Protein AF-A0A428VUP4-F1 (afdb_monomer_lite)

Secondary structure (DSSP, 8-state):
----SPPPBP-SS--TTBHHHHHHHGGGT--TTEEEEEEETTEEEEEE-SSSSTT-EEEEETT-TT--TT--HHHHHHHTPEEEESSHHHHHHHHHS--HHHHHHHHHHHHTTS----PPP-

Radius of gyration: 18.03 Å; chains: 1; bounding box: 40×41×55 Å

Foldseek 3Di:
DAAPDDWADPDPDDDPRHQVNVVVVCVQQAPP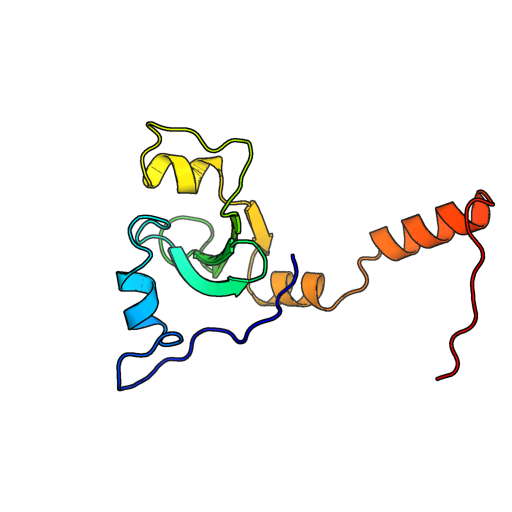QWGFTDDGVQFTKIAGCDDPLHQWIWTRGPPQVPDDPPDGNVNCCVPRIHTQASHPVRNVCVVPDPPVVVVVVVVCCCVVVVDHDDDDDD

Structure (mmCIF, N/CA/C/O backbone):
data_AF-A0A428VUP4-F1
#
_entry.id   AF-A0A428VUP4-F1
#
loop_
_atom_site.group_PDB
_atom_site.id
_atom_site.type_symbol
_atom_site.label_atom_id
_atom_site.label_alt_id
_atom_site.label_comp_id
_atom_site.label_asym_id
_atom_site.label_entity_id
_atom_site.label_seq_id
_atom_site.pdbx_PDB_ins_code
_atom_site.Cartn_x
_atom_site.Cartn_y
_atom_site.Cartn_z
_atom_site.occupancy
_atom_site.B_iso_or_equiv
_atom_site.auth_seq_id
_atom_site.auth_comp_id
_atom_site.auth_asym_id
_atom_site.auth_atom_id
_atom_site.pdbx_PDB_model_num
ATOM 1 N N . LEU A 1 1 ? 7.671 0.296 -8.339 1.00 79.75 1 LEU A N 1
ATOM 2 C CA . LEU A 1 1 ? 7.712 -0.014 -6.895 1.00 79.75 1 LEU A CA 1
ATOM 3 C C . LEU A 1 1 ? 8.846 -1.000 -6.665 1.00 79.75 1 LEU A C 1
ATOM 5 O O . LEU A 1 1 ? 8.881 -1.989 -7.385 1.00 79.75 1 LEU A O 1
ATOM 9 N N . LEU A 1 2 ? 9.757 -0.739 -5.725 1.00 85.38 2 LEU A N 1
ATOM 10 C CA . LEU A 1 2 ? 10.767 -1.714 -5.309 1.00 85.38 2 LEU A CA 1
ATOM 11 C C . LEU A 1 2 ? 10.450 -2.162 -3.881 1.00 85.38 2 LEU A C 1
ATOM 13 O O . LEU A 1 2 ? 10.423 -1.334 -2.975 1.00 85.38 2 LEU A O 1
ATOM 17 N N . VAL A 1 3 ? 10.185 -3.457 -3.700 1.00 88.31 3 VAL A N 1
ATOM 18 C CA . VAL A 1 3 ? 10.001 -4.066 -2.377 1.00 88.31 3 VAL A CA 1
ATOM 19 C C . VAL A 1 3 ? 11.343 -4.645 -1.949 1.00 88.31 3 VAL A C 1
ATOM 21 O O . VAL A 1 3 ? 11.709 -5.748 -2.343 1.00 88.31 3 VAL A O 1
ATOM 24 N N . ASP A 1 4 ? 12.102 -3.853 -1.202 1.00 87.19 4 ASP A N 1
ATOM 25 C CA . ASP A 1 4 ? 13.464 -4.157 -0.757 1.00 87.19 4 ASP A CA 1
ATOM 26 C C . ASP A 1 4 ? 13.533 -4.625 0.706 1.00 87.19 4 ASP A C 1
ATOM 28 O O . ASP A 1 4 ? 14.553 -5.159 1.138 1.00 87.19 4 ASP A O 1
ATOM 32 N N . GLN A 1 5 ? 12.442 -4.454 1.459 1.00 88.50 5 GLN A N 1
ATOM 33 C CA . GLN A 1 5 ? 12.323 -4.851 2.860 1.00 88.50 5 GLN A CA 1
ATOM 34 C C . GLN A 1 5 ? 11.253 -5.941 3.050 1.00 88.50 5 GLN A C 1
ATOM 36 O O . GLN A 1 5 ? 10.292 -6.012 2.278 1.00 88.50 5 GLN A O 1
ATOM 41 N N . PRO A 1 6 ? 11.368 -6.783 4.095 1.00 91.44 6 PRO A N 1
ATOM 42 C CA . PRO A 1 6 ? 10.315 -7.724 4.459 1.00 91.44 6 PRO A CA 1
ATOM 43 C C . PRO A 1 6 ? 9.010 -7.024 4.853 1.00 91.44 6 PRO A C 1
ATOM 45 O O . PRO A 1 6 ? 9.012 -5.922 5.407 1.00 91.44 6 PRO A O 1
ATOM 48 N N . PHE A 1 7 ? 7.893 -7.727 4.667 1.00 95.69 7 PHE A N 1
ATOM 49 C CA . PHE A 1 7 ? 6.615 -7.333 5.256 1.00 95.69 7 PHE A CA 1
ATOM 50 C C . PHE A 1 7 ? 6.682 -7.314 6.787 1.00 95.69 7 PHE A C 1
ATOM 52 O O . PHE A 1 7 ? 7.461 -8.042 7.413 1.00 95.69 7 PHE A O 1
ATOM 59 N N . PHE A 1 8 ? 5.828 -6.495 7.396 1.00 97.19 8 PHE A N 1
ATOM 60 C CA . PHE A 1 8 ? 5.670 -6.457 8.841 1.00 97.19 8 PHE A CA 1
ATOM 61 C C . PHE A 1 8 ? 5.186 -7.807 9.368 1.00 97.19 8 PHE A C 1
ATOM 63 O O . PHE A 1 8 ? 4.386 -8.510 8.752 1.00 97.19 8 PHE A O 1
ATOM 70 N N . THR A 1 9 ? 5.679 -8.154 10.547 1.00 96.06 9 THR A N 1
ATOM 71 C CA . THR A 1 9 ? 5.366 -9.404 11.239 1.00 96.06 9 THR A CA 1
ATOM 72 C C . THR A 1 9 ? 4.365 -9.147 12.354 1.00 96.06 9 THR A C 1
ATOM 74 O O . THR A 1 9 ? 4.340 -8.060 12.922 1.00 96.06 9 THR A O 1
ATOM 77 N N . VAL A 1 10 ? 3.548 -10.140 12.692 1.00 95.69 10 VAL A N 1
ATOM 78 C CA . VAL A 1 10 ? 2.766 -10.106 13.934 1.00 95.69 10 VAL A CA 1
ATOM 79 C C . VAL A 1 10 ? 3.671 -10.599 15.055 1.00 95.69 10 VAL A C 1
ATOM 81 O O . VAL A 1 10 ? 4.204 -11.707 14.960 1.00 95.69 10 VAL A O 1
ATOM 84 N N . ARG A 1 11 ? 3.884 -9.774 16.081 1.00 92.00 11 ARG A N 1
ATOM 85 C CA . ARG A 1 11 ? 4.783 -10.087 17.195 1.00 92.00 11 ARG A CA 1
ATOM 86 C C . ARG A 1 11 ? 4.074 -9.909 18.533 1.00 92.00 11 ARG A C 1
ATOM 88 O O . ARG A 1 11 ? 3.145 -9.116 18.655 1.00 92.00 11 ARG A O 1
ATOM 95 N N . ASP A 1 12 ? 4.569 -10.613 19.547 1.00 92.19 12 ASP A N 1
ATOM 96 C CA . ASP A 1 12 ? 4.111 -10.434 20.931 1.00 92.19 12 ASP A CA 1
ATOM 97 C C . ASP A 1 12 ? 4.685 -9.153 21.565 1.00 92.19 12 ASP A C 1
ATOM 99 O O . ASP A 1 12 ? 4.065 -8.543 22.437 1.00 92.19 12 ASP A O 1
ATOM 103 N N . GLU A 1 13 ? 5.861 -8.718 21.102 1.00 92.75 13 GLU A N 1
ATOM 104 C CA . GLU A 1 13 ? 6.561 -7.522 21.573 1.00 92.75 13 GLU A CA 1
ATOM 105 C C . GLU A 1 13 ? 6.652 -6.457 20.475 1.00 92.75 13 GLU A C 1
ATOM 107 O O . GLU A 1 13 ? 6.910 -6.759 19.306 1.00 92.75 13 GLU A O 1
ATOM 112 N N . ALA A 1 14 ? 6.491 -5.191 20.869 1.00 92.94 14 ALA A N 1
ATOM 113 C CA . ALA A 1 14 ? 6.588 -4.056 19.958 1.00 92.94 14 ALA A CA 1
ATOM 114 C C . ALA A 1 14 ? 7.998 -3.944 19.355 1.00 92.94 14 ALA A C 1
ATOM 116 O O . ALA A 1 14 ? 8.993 -3.857 20.074 1.00 92.94 14 ALA A O 1
ATOM 117 N N . ALA A 1 15 ? 8.067 -3.888 18.027 1.00 93.06 15 ALA A N 1
ATOM 118 C CA . ALA A 1 15 ? 9.302 -3.724 17.272 1.00 93.06 15 ALA A CA 1
ATOM 119 C C . ALA A 1 15 ? 9.063 -2.864 16.026 1.00 93.06 15 ALA A C 1
ATOM 121 O O . ALA A 1 15 ? 7.929 -2.667 15.593 1.00 93.06 15 ALA A O 1
ATOM 122 N N . VAL A 1 16 ? 10.146 -2.392 15.407 1.00 91.50 16 VAL A N 1
ATOM 123 C CA . VAL A 1 16 ? 10.103 -1.549 14.194 1.00 91.50 16 VAL A CA 1
ATOM 124 C C . VAL A 1 16 ? 9.470 -2.235 12.977 1.00 91.50 16 VAL A C 1
ATOM 126 O O . VAL A 1 16 ? 9.109 -1.567 12.016 1.00 91.50 16 VAL A O 1
ATOM 129 N N . ASN A 1 17 ? 9.320 -3.558 13.020 1.00 92.44 17 ASN A N 1
ATOM 130 C CA . ASN A 1 17 ? 8.653 -4.373 12.010 1.00 92.44 17 ASN A CA 1
ATOM 131 C C . ASN A 1 17 ? 7.440 -5.136 12.576 1.00 92.44 17 ASN A C 1
ATOM 133 O O . ASN A 1 17 ? 7.011 -6.121 11.972 1.00 92.44 17 ASN A O 1
ATOM 137 N N . ASP A 1 18 ? 6.919 -4.737 13.740 1.00 96.62 18 ASP A N 1
ATOM 138 C CA . ASP A 1 18 ? 5.666 -5.273 14.273 1.00 96.62 18 ASP A CA 1
ATOM 139 C C . ASP A 1 18 ? 4.466 -4.564 13.635 1.00 96.62 18 ASP A C 1
ATOM 141 O O . ASP A 1 18 ? 4.334 -3.340 13.705 1.00 96.62 18 ASP A O 1
ATOM 145 N N . LEU A 1 19 ? 3.564 -5.342 13.041 1.00 97.00 19 LEU A N 1
ATOM 146 C CA . LEU A 1 19 ? 2.410 -4.855 12.289 1.00 97.00 19 LEU A CA 1
ATOM 147 C C . LEU A 1 19 ? 1.514 -3.941 13.136 1.00 97.00 19 LEU A C 1
ATOM 149 O O . LEU A 1 19 ? 1.038 -2.911 12.653 1.00 97.00 19 LEU A O 1
ATOM 153 N N . VAL A 1 20 ? 1.287 -4.295 14.404 1.00 96.25 20 VAL A N 1
ATOM 154 C CA . VAL A 1 20 ? 0.392 -3.545 15.294 1.00 96.25 20 VAL A CA 1
ATOM 155 C C . VAL A 1 20 ? 1.050 -2.249 15.755 1.00 96.25 20 VAL A C 1
ATOM 157 O O . VAL A 1 20 ? 0.410 -1.194 15.747 1.00 96.25 20 VAL A O 1
ATOM 160 N N . TYR A 1 21 ? 2.314 -2.314 16.168 1.00 96.50 21 TYR A N 1
ATOM 161 C CA . TYR A 1 21 ? 3.083 -1.159 16.605 1.00 96.50 21 TYR A CA 1
ATOM 162 C C . TYR A 1 21 ? 3.256 -0.143 15.476 1.00 96.50 21 TYR A C 1
ATOM 164 O O . TYR A 1 21 ? 2.891 1.019 15.653 1.00 96.50 21 TYR A O 1
ATOM 172 N N . VAL A 1 22 ? 3.707 -0.581 14.299 1.00 96.81 22 VAL A N 1
ATOM 173 C CA . VAL A 1 22 ? 3.924 0.308 13.153 1.00 96.81 22 VAL A CA 1
ATOM 174 C C . VAL A 1 22 ? 2.629 1.022 12.762 1.00 96.81 22 VAL A C 1
ATOM 176 O O . VAL A 1 22 ? 2.621 2.241 12.625 1.00 96.81 22 VAL A O 1
ATOM 179 N N . ASN A 1 23 ? 1.488 0.328 12.699 1.00 97.50 23 ASN A N 1
ATOM 180 C CA . ASN A 1 23 ? 0.211 0.974 12.365 1.00 97.50 23 ASN A CA 1
ATOM 181 C C . ASN A 1 23 ? -0.303 1.957 13.437 1.00 97.50 23 ASN A C 1
ATOM 183 O O . ASN A 1 23 ? -1.161 2.792 13.148 1.00 97.50 23 ASN A O 1
ATOM 187 N N . LYS A 1 24 ? 0.213 1.924 14.675 1.00 95.38 24 LYS A N 1
ATOM 188 C CA . LYS A 1 24 ? -0.024 3.020 15.635 1.00 95.38 24 LYS A CA 1
ATOM 189 C C . 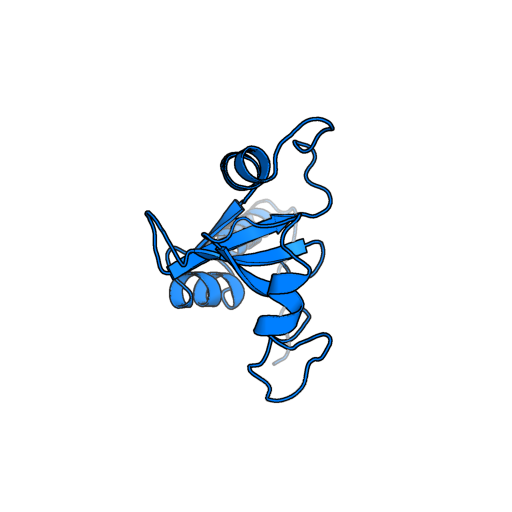LYS A 1 24 ? 0.764 4.272 15.258 1.00 95.38 24 LYS A C 1
ATOM 191 O O . LYS A 1 24 ? 0.243 5.367 15.455 1.00 95.38 24 LYS A O 1
ATOM 196 N N . CYS A 1 25 ? 1.971 4.100 14.726 1.00 95.06 25 CYS A N 1
ATOM 197 C CA . CYS A 1 25 ? 2.841 5.183 14.277 1.00 95.06 25 CYS A CA 1
ATOM 198 C C . CYS A 1 25 ? 2.392 5.787 12.940 1.00 95.06 25 CYS A C 1
ATOM 200 O O . CYS A 1 25 ? 2.608 6.967 12.737 1.00 95.06 25 CYS A O 1
ATOM 202 N N . LEU A 1 26 ? 1.718 5.024 12.073 1.00 95.81 26 LEU A N 1
ATOM 203 C CA . LEU A 1 26 ? 1.288 5.471 10.737 1.00 95.81 26 LEU A CA 1
ATOM 204 C C . LEU A 1 26 ? -0.030 6.269 10.698 1.00 95.81 26 LEU A C 1
ATOM 206 O O . LEU A 1 26 ? -0.602 6.457 9.627 1.00 95.81 26 LEU A O 1
ATOM 210 N N . ARG A 1 27 ? -0.570 6.721 11.836 1.00 93.12 27 ARG A N 1
ATOM 211 C CA . ARG A 1 27 ? -1.910 7.352 11.894 1.00 93.12 27 ARG A CA 1
ATOM 212 C C . ARG A 1 27 ? -2.004 8.730 11.235 1.00 93.12 27 ARG A C 1
ATOM 214 O O . ARG A 1 27 ? -3.104 9.215 10.993 1.00 93.12 27 ARG A O 1
ATOM 221 N N . ASP A 1 28 ? -0.868 9.358 10.998 1.00 91.94 28 ASP A N 1
ATOM 222 C CA . ASP A 1 28 ? -0.678 10.590 10.233 1.00 91.94 28 ASP A CA 1
ATOM 223 C C . ASP A 1 28 ? -0.483 10.331 8.725 1.00 91.94 28 ASP A C 1
ATOM 225 O O . ASP A 1 28 ? -0.628 11.243 7.912 1.00 91.94 28 ASP A O 1
ATOM 229 N N . HIS A 1 29 ? -0.218 9.082 8.336 1.00 94.19 29 HIS A N 1
ATOM 230 C CA . HIS A 1 29 ? -0.020 8.669 6.944 1.00 94.19 29 HIS A CA 1
ATOM 231 C C . HIS A 1 29 ? -1.242 7.950 6.366 1.00 94.19 29 HIS A C 1
ATOM 233 O O . HIS A 1 29 ? -1.574 8.131 5.198 1.00 94.19 29 HIS A O 1
ATOM 239 N N . LEU A 1 30 ? -1.919 7.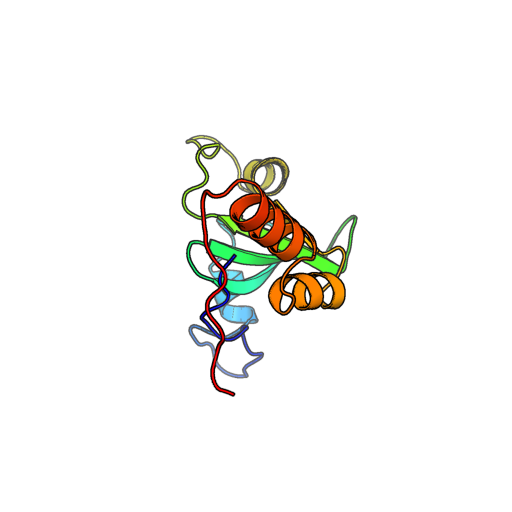137 7.177 1.00 96.94 30 LEU A N 1
ATOM 240 C CA . LEU A 1 30 ? -3.019 6.279 6.756 1.00 96.94 30 LEU A CA 1
ATOM 241 C C . LEU A 1 30 ? -4.220 6.435 7.689 1.00 96.94 30 LEU A C 1
ATOM 243 O O . LEU A 1 30 ? -4.096 6.519 8.914 1.00 96.94 30 LEU A O 1
ATOM 247 N N . THR A 1 31 ? -5.418 6.403 7.109 1.00 97.44 31 THR A N 1
ATOM 248 C CA . THR A 1 31 ? -6.651 6.248 7.883 1.00 97.44 31 THR A CA 1
ATOM 249 C C . THR A 1 31 ? -6.801 4.800 8.347 1.00 97.44 31 THR A C 1
ATOM 251 O O . THR A 1 31 ? -6.171 3.884 7.823 1.00 97.44 31 THR A O 1
ATOM 254 N N . LYS A 1 32 ? -7.706 4.557 9.304 1.00 96.31 32 LYS A N 1
ATOM 255 C CA . LYS A 1 32 ? -7.993 3.203 9.821 1.00 96.31 32 LYS A CA 1
ATOM 256 C C . LYS A 1 32 ? -8.604 2.251 8.789 1.00 96.31 32 LYS A C 1
ATOM 258 O O . LYS A 1 32 ? -8.806 1.080 9.098 1.00 96.31 32 LYS A O 1
ATOM 263 N N . ASP A 1 33 ? -8.937 2.754 7.605 1.00 97.62 33 ASP A N 1
ATOM 264 C CA . ASP A 1 33 ? -9.425 1.921 6.516 1.00 97.62 33 ASP A CA 1
ATOM 265 C C . ASP A 1 33 ? -8.292 1.181 5.803 1.00 97.62 33 ASP A C 1
ATOM 267 O O . ASP A 1 33 ? -8.567 0.271 5.021 1.00 97.62 33 ASP A O 1
ATOM 271 N N . TYR A 1 34 ? -7.041 1.553 6.082 1.00 98.06 34 TYR A N 1
ATOM 272 C CA . TYR A 1 34 ? -5.846 0.940 5.531 1.00 98.06 34 TYR A CA 1
ATOM 273 C C . TYR A 1 34 ? -4.985 0.344 6.641 1.00 98.06 34 TYR A C 1
ATOM 275 O O . TYR A 1 34 ? -4.863 0.893 7.736 1.00 98.06 34 TYR A O 1
ATOM 283 N N . LEU A 1 35 ? -4.368 -0.786 6.328 1.00 97.94 35 LEU A N 1
ATOM 284 C CA . LEU A 1 35 ? -3.361 -1.439 7.143 1.00 97.94 35 LEU A CA 1
ATOM 285 C C . LEU A 1 35 ? -2.032 -1.347 6.398 1.00 97.94 35 LEU A C 1
ATOM 287 O O . LEU A 1 35 ? -1.888 -1.958 5.342 1.00 97.94 35 LEU A O 1
ATOM 291 N N . GLY A 1 36 ? -1.068 -0.593 6.921 1.00 97.88 36 GLY A N 1
ATOM 292 C CA . GLY A 1 36 ? 0.301 -0.609 6.407 1.00 97.88 36 GLY A CA 1
ATOM 293 C C . GLY A 1 36 ? 0.919 -1.986 6.639 1.00 97.88 36 GLY A C 1
ATOM 294 O O . GLY A 1 36 ? 0.842 -2.503 7.753 1.00 97.88 36 GLY A O 1
ATOM 295 N N . VAL A 1 37 ? 1.506 -2.583 5.604 1.00 97.69 37 VAL A N 1
ATOM 296 C CA . VAL A 1 37 ? 2.038 -3.957 5.631 1.00 97.69 37 VAL A CA 1
ATOM 297 C C . VAL A 1 37 ? 3.529 -4.043 5.323 1.00 97.69 37 VAL A C 1
ATOM 299 O O . VAL A 1 37 ? 4.142 -5.049 5.664 1.00 97.69 37 VAL A O 1
ATOM 302 N N . ALA A 1 38 ? 4.129 -3.019 4.716 1.00 96.81 38 ALA A N 1
ATOM 303 C CA . ALA A 1 38 ? 5.573 -2.955 4.509 1.00 96.81 38 ALA A CA 1
ATOM 304 C C . ALA A 1 38 ? 6.050 -1.510 4.347 1.00 96.81 38 ALA A C 1
ATOM 306 O O . ALA A 1 38 ? 5.332 -0.667 3.802 1.00 96.81 38 ALA A O 1
ATOM 307 N N . PHE A 1 39 ? 7.294 -1.261 4.750 1.00 95.94 39 PHE A N 1
ATOM 308 C CA . PHE A 1 39 ? 8.071 -0.168 4.178 1.00 95.94 39 PHE A CA 1
ATOM 309 C C . PHE A 1 39 ? 8.675 -0.642 2.861 1.00 95.94 39 PHE A C 1
ATOM 311 O O . PHE A 1 39 ? 9.111 -1.784 2.743 1.00 95.94 39 PHE A O 1
ATOM 318 N N . VAL A 1 40 ? 8.674 0.238 1.874 1.00 94.50 40 VAL A N 1
ATOM 319 C CA . VAL A 1 40 ? 9.231 0.004 0.540 1.00 94.50 40 VAL A CA 1
ATOM 320 C C . VAL A 1 40 ? 10.027 1.238 0.146 1.00 94.50 40 VAL A C 1
ATOM 322 O O . VAL A 1 40 ? 9.847 2.310 0.738 1.00 94.50 40 VAL A O 1
ATOM 325 N N . GLN A 1 41 ? 10.892 1.129 -0.859 1.00 92.06 41 GLN A N 1
ATOM 326 C CA . GLN A 1 41 ? 11.642 2.292 -1.317 1.00 92.06 41 GLN A CA 1
ATOM 327 C C . GLN A 1 41 ? 10.690 3.445 -1.689 1.00 92.06 41 GLN A C 1
ATOM 329 O O . GLN A 1 41 ? 9.880 3.335 -2.611 1.00 92.06 41 GLN A O 1
ATOM 334 N N . GLY A 1 42 ? 10.815 4.561 -0.966 1.00 92.88 42 GLY A N 1
ATOM 335 C CA . GLY A 1 42 ? 10.044 5.783 -1.199 1.00 92.88 42 GLY A CA 1
ATOM 336 C C . GLY A 1 42 ? 8.637 5.810 -0.596 1.00 92.88 42 GLY A C 1
ATOM 337 O O . GLY A 1 42 ? 7.886 6.728 -0.922 1.00 92.88 42 GLY A O 1
ATOM 338 N N . GLY A 1 43 ? 8.249 4.854 0.259 1.00 95.56 43 GLY A N 1
ATOM 339 C CA . GLY A 1 43 ? 6.939 4.934 0.907 1.00 95.56 43 GLY A CA 1
ATOM 340 C C . GLY A 1 43 ? 6.481 3.712 1.699 1.00 95.56 43 GLY A C 1
ATOM 341 O O . GLY A 1 43 ? 7.274 2.930 2.227 1.00 95.56 43 GLY A O 1
ATOM 342 N N . ILE A 1 44 ? 5.158 3.564 1.781 1.00 96.81 44 ILE A N 1
ATOM 343 C CA . ILE A 1 44 ? 4.466 2.513 2.536 1.00 96.81 44 ILE A CA 1
ATOM 344 C C . ILE A 1 44 ? 3.563 1.726 1.592 1.00 96.81 44 ILE A C 1
ATOM 346 O O . ILE A 1 44 ? 2.792 2.306 0.827 1.00 96.81 44 ILE A O 1
ATOM 350 N N . LEU A 1 45 ? 3.608 0.402 1.692 1.00 97.62 45 LEU A N 1
ATOM 351 C CA . LEU A 1 45 ? 2.620 -0.477 1.077 1.00 97.62 45 LEU A CA 1
ATOM 352 C C . LEU A 1 45 ? 1.495 -0.749 2.080 1.00 97.62 45 LEU A C 1
ATOM 354 O O . LEU A 1 45 ? 1.765 -1.083 3.237 1.00 97.62 45 LEU A O 1
ATOM 358 N N . ALA A 1 46 ? 0.244 -0.622 1.650 1.00 98.00 46 ALA A N 1
ATOM 359 C CA . ALA A 1 46 ? -0.927 -0.765 2.504 1.00 98.00 46 ALA A CA 1
ATOM 360 C C . ALA A 1 46 ? -2.023 -1.622 1.859 1.00 98.00 46 ALA A C 1
ATOM 362 O O . ALA A 1 46 ? -2.160 -1.668 0.640 1.00 98.00 46 ALA A O 1
ATOM 363 N N . VAL A 1 47 ? -2.830 -2.274 2.694 1.00 98.12 47 VAL A N 1
ATOM 364 C CA . VAL A 1 47 ? -3.996 -3.070 2.290 1.00 98.12 47 VAL A CA 1
ATOM 365 C C . VAL A 1 47 ? -5.270 -2.392 2.776 1.00 98.12 47 VAL A C 1
ATOM 367 O O . VAL A 1 47 ? -5.346 -1.958 3.928 1.00 98.12 47 VAL A O 1
ATOM 370 N N . LYS A 1 48 ? -6.293 -2.318 1.924 1.00 98.19 48 LYS A N 1
ATOM 371 C CA . LYS A 1 48 ? -7.618 -1.819 2.307 1.00 98.19 48 LYS A CA 1
ATOM 372 C C . LYS A 1 48 ? -8.333 -2.844 3.196 1.00 98.19 48 LYS A C 1
ATOM 374 O O . LYS A 1 48 ? -8.614 -3.959 2.766 1.00 98.19 48 LYS A O 1
ATOM 379 N N . VAL A 1 49 ? -8.657 -2.467 4.432 1.00 97.81 49 VAL A N 1
ATOM 380 C CA . VAL A 1 49 ? -9.263 -3.353 5.451 1.00 97.81 49 VAL A CA 1
ATOM 381 C C . VAL A 1 49 ? -10.672 -2.937 5.876 1.00 97.81 49 VAL A C 1
ATOM 383 O O . VAL A 1 49 ? -11.349 -3.679 6.587 1.00 97.81 49 VAL A O 1
ATOM 386 N N . LYS A 1 50 ? -11.148 -1.771 5.431 1.00 97.56 50 LYS A N 1
ATOM 387 C CA . LYS A 1 50 ? -12.521 -1.304 5.660 1.00 97.56 50 LYS A CA 1
ATOM 388 C C . LYS A 1 50 ? -13.028 -0.500 4.465 1.00 97.56 50 LYS A C 1
ATOM 390 O O . LYS A 1 50 ? -12.255 0.204 3.828 1.00 97.56 50 LYS A O 1
ATOM 395 N N . GLY A 1 51 ? -14.332 -0.561 4.199 1.00 94.81 51 GLY A N 1
ATOM 396 C CA . GLY A 1 51 ? -14.972 0.163 3.097 1.00 94.81 51 GLY A CA 1
ATOM 397 C C . GLY A 1 51 ? -15.047 -0.668 1.815 1.00 94.81 51 GLY A C 1
ATOM 398 O O . GLY A 1 51 ? -15.182 -1.888 1.875 1.00 94.81 51 GLY A O 1
ATOM 399 N N . SER A 1 52 ? -15.005 -0.006 0.660 1.00 94.19 52 SER A N 1
ATOM 400 C CA . SER A 1 52 ? -14.986 -0.653 -0.657 1.00 94.19 52 SER A CA 1
ATOM 401 C C . SER A 1 52 ? -13.587 -1.150 -1.031 1.00 94.19 52 SER A C 1
ATOM 403 O O . SER A 1 52 ? -12.599 -0.626 -0.522 1.00 94.19 52 SER A O 1
ATOM 405 N N . ALA A 1 53 ? -13.511 -2.117 -1.953 1.00 95.38 53 ALA A N 1
ATOM 406 C CA . ALA A 1 53 ? -12.260 -2.717 -2.435 1.00 95.38 53 ALA A CA 1
ATOM 407 C C . ALA A 1 53 ? -11.411 -3.358 -1.318 1.00 95.38 53 ALA A C 1
ATOM 409 O O . ALA A 1 53 ? -10.195 -3.199 -1.278 1.00 95.38 53 ALA A O 1
ATOM 410 N N . LEU A 1 54 ? -12.051 -4.070 -0.383 1.00 97.75 54 LEU A N 1
ATOM 411 C CA . LEU A 1 54 ? -11.344 -4.815 0.665 1.00 97.75 54 LEU A CA 1
ATOM 412 C C . LEU A 1 54 ? -10.318 -5.778 0.061 1.00 97.75 54 LEU A C 1
ATOM 414 O O . LEU A 1 54 ? -10.619 -6.475 -0.901 1.00 97.75 54 LEU A O 1
ATOM 418 N N . 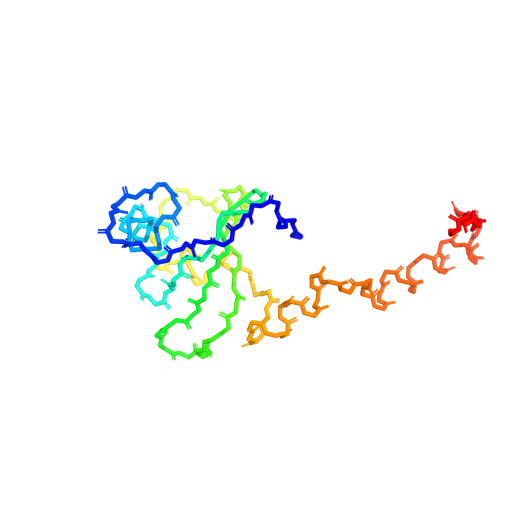GLY A 1 55 ? -9.129 -5.827 0.657 1.00 97.62 55 GLY A N 1
ATOM 419 C CA . GLY A 1 55 ? -8.022 -6.663 0.194 1.00 97.62 55 GLY A CA 1
ATOM 420 C C . GLY A 1 55 ? -7.146 -6.024 -0.883 1.00 97.62 55 GLY A C 1
ATOM 421 O O . GLY A 1 55 ? -6.027 -6.492 -1.074 1.00 97.62 55 GLY A O 1
ATOM 422 N N . SER A 1 56 ? -7.589 -4.932 -1.516 1.00 98.31 56 SER A N 1
ATOM 423 C CA . SER A 1 56 ? -6.777 -4.227 -2.515 1.00 98.31 56 SER A CA 1
ATOM 424 C C . SER A 1 56 ? -5.518 -3.610 -1.911 1.00 98.31 56 SER A C 1
ATOM 426 O O . SER A 1 56 ? -5.498 -3.182 -0.748 1.00 98.31 56 SER A O 1
ATOM 428 N N . VAL A 1 57 ? -4.463 -3.566 -2.721 1.00 98.31 57 VAL A N 1
ATOM 429 C CA . VAL A 1 57 ? -3.124 -3.117 -2.339 1.00 98.31 57 VAL A CA 1
ATOM 430 C C . VAL A 1 57 ? -2.863 -1.725 -2.896 1.00 98.31 57 VAL A C 1
ATOM 432 O O . VAL A 1 57 ? -3.105 -1.454 -4.072 1.00 98.31 57 VAL A O 1
ATOM 435 N N . TRP A 1 58 ? -2.325 -0.851 -2.052 1.00 98.06 58 TRP A N 1
ATOM 436 C CA . TRP A 1 58 ? -2.088 0.554 -2.352 1.00 98.06 58 TRP A CA 1
ATOM 437 C C . TRP A 1 58 ? -0.698 0.988 -1.906 1.00 98.06 58 TRP A C 1
ATOM 439 O O . TRP A 1 58 ? -0.171 0.502 -0.906 1.00 98.06 58 TRP A O 1
ATOM 449 N N . PHE A 1 59 ? -0.125 1.944 -2.625 1.00 97.25 59 PHE A N 1
ATOM 450 C CA . PHE A 1 59 ? 1.162 2.544 -2.316 1.00 97.25 59 PHE A CA 1
ATOM 451 C C . PHE A 1 59 ? 0.989 4.003 -1.896 1.00 97.25 59 PHE A C 1
ATOM 453 O O . PHE A 1 59 ? 0.399 4.806 -2.618 1.00 97.25 59 PHE A O 1
ATOM 460 N N . CYS A 1 60 ? 1.510 4.335 -0.717 1.00 97.06 60 CYS A N 1
ATOM 461 C CA . CYS A 1 60 ? 1.612 5.692 -0.197 1.00 97.06 60 CYS A CA 1
ATOM 462 C C . CYS A 1 60 ? 3.042 6.187 -0.417 1.00 97.06 60 CYS A C 1
ATOM 464 O O . CYS A 1 60 ? 3.940 5.791 0.327 1.00 97.06 60 CYS A O 1
ATOM 466 N N . ALA A 1 61 ? 3.253 7.035 -1.422 1.00 95.88 61 ALA A N 1
ATOM 467 C CA . ALA A 1 61 ? 4.544 7.675 -1.654 1.00 95.88 61 ALA A CA 1
ATOM 468 C C . ALA A 1 61 ? 4.821 8.739 -0.577 1.00 95.88 61 ALA A C 1
ATOM 470 O O . ALA A 1 61 ? 3.911 9.469 -0.187 1.00 95.88 61 ALA A O 1
ATOM 471 N N . TYR A 1 62 ? 6.063 8.829 -0.096 1.00 91.94 62 TYR A N 1
ATOM 472 C CA . TYR A 1 62 ? 6.469 9.893 0.831 1.00 91.94 62 TYR A CA 1
ATOM 473 C C . TYR A 1 62 ? 6.611 11.247 0.133 1.00 91.94 62 TYR A C 1
ATOM 475 O O . TYR A 1 62 ? 6.183 12.253 0.685 1.00 91.94 62 TYR A O 1
ATOM 483 N N . ASP A 1 63 ? 7.140 11.248 -1.091 1.00 90.25 63 ASP A N 1
ATOM 484 C CA . ASP A 1 63 ? 7.416 12.458 -1.870 1.00 90.25 63 ASP A CA 1
ATOM 485 C C . ASP A 1 63 ? 6.485 12.552 -3.092 1.00 90.25 63 ASP A C 1
ATOM 487 O O . ASP A 1 63 ? 6.930 12.683 -4.235 1.00 90.25 63 ASP A O 1
ATOM 491 N N . ASP A 1 64 ? 5.172 12.414 -2.879 1.00 93.75 64 ASP A N 1
ATOM 492 C CA . ASP A 1 64 ? 4.209 12.610 -3.965 1.00 93.75 64 ASP A CA 1
ATOM 493 C C . ASP A 1 64 ? 4.155 14.093 -4.356 1.00 93.75 64 ASP A C 1
ATOM 495 O O . ASP A 1 64 ? 3.845 14.950 -3.536 1.00 93.75 64 ASP A O 1
ATOM 499 N N . ALA A 1 65 ? 4.417 14.411 -5.626 1.00 94.00 65 ALA A N 1
ATOM 500 C CA . ALA A 1 65 ? 4.417 15.791 -6.119 1.00 94.00 65 ALA A CA 1
ATOM 501 C C . ALA A 1 65 ? 3.04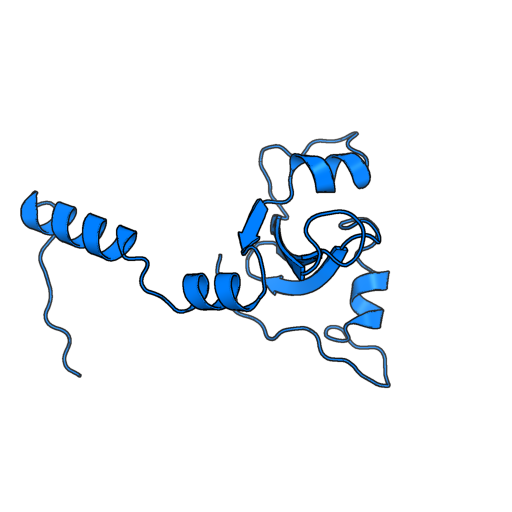6 16.488 -6.029 1.00 94.00 65 ALA A C 1
ATOM 503 O O . ALA A 1 65 ? 2.960 17.703 -6.209 1.00 94.00 65 ALA A O 1
ATOM 504 N N . ARG A 1 66 ? 1.971 15.723 -5.807 1.00 94.31 66 ARG A N 1
ATOM 505 C CA . ARG A 1 66 ? 0.617 16.238 -5.582 1.00 94.31 66 ARG A CA 1
ATOM 506 C C . ARG A 1 66 ? 0.358 16.562 -4.107 1.00 94.31 66 ARG A C 1
ATOM 508 O O . ARG A 1 66 ? -0.643 17.216 -3.829 1.00 94.31 66 ARG A O 1
ATOM 515 N N . ASP A 1 67 ? 1.206 16.096 -3.185 1.00 93.88 67 ASP A N 1
ATOM 516 C CA . ASP A 1 67 ? 1.079 16.399 -1.758 1.00 93.88 67 ASP A CA 1
ATOM 517 C C . ASP A 1 67 ? 1.413 17.873 -1.498 1.00 93.88 67 ASP A C 1
ATOM 519 O O . ASP A 1 67 ? 2.310 18.457 -2.114 1.00 93.88 67 ASP A O 1
ATOM 523 N N . HIS A 1 68 ? 0.662 18.490 -0.594 1.00 93.56 68 HIS A N 1
ATOM 524 C CA . HIS A 1 68 ? 0.843 19.882 -0.215 1.00 93.56 68 HIS A CA 1
ATOM 525 C C . HIS A 1 68 ? 0.274 20.144 1.179 1.00 93.56 68 HIS A C 1
ATOM 527 O O . HIS A 1 68 ? -0.627 19.451 1.660 1.00 93.56 68 HIS A O 1
ATOM 533 N N . ASP A 1 69 ? 0.762 21.208 1.814 1.00 92.00 69 ASP A N 1
ATOM 534 C CA . ASP A 1 69 ? 0.281 21.621 3.128 1.00 92.00 69 ASP A CA 1
ATOM 535 C C . ASP A 1 69 ? -1.239 21.851 3.130 1.00 92.00 69 ASP A C 1
ATOM 537 O O . ASP A 1 69 ? -1.831 22.341 2.163 1.00 92.00 69 ASP A O 1
ATOM 541 N N . GLY A 1 70 ? -1.872 21.514 4.254 1.00 92.06 70 GLY A N 1
ATOM 542 C CA . GLY A 1 70 ? -3.304 21.711 4.478 1.00 92.06 70 GLY A CA 1
ATOM 543 C C . GLY A 1 70 ? -4.191 20.517 4.126 1.00 92.06 70 GLY A C 1
ATOM 544 O O . GLY A 1 70 ? -5.356 20.531 4.520 1.00 92.06 70 GLY A O 1
ATOM 545 N N . LEU A 1 71 ? -3.665 19.475 3.471 1.00 93.62 71 LEU A N 1
ATOM 546 C CA . LEU A 1 71 ? -4.405 18.229 3.268 1.00 93.62 71 LEU A CA 1
ATOM 547 C C . LEU A 1 71 ? -4.599 17.477 4.589 1.00 93.62 71 LEU A C 1
ATOM 549 O O . LEU A 1 71 ? -3.657 17.222 5.344 1.00 93.62 71 LEU A O 1
ATOM 553 N N . THR A 1 72 ? -5.833 17.061 4.858 1.00 95.62 72 THR A N 1
ATOM 554 C CA . THR A 1 72 ? -6.126 16.113 5.934 1.00 95.62 72 THR A CA 1
ATOM 555 C C . THR A 1 72 ? -5.662 14.708 5.551 1.00 95.62 72 THR A C 1
ATOM 557 O O . THR A 1 72 ? -5.569 14.361 4.376 1.00 95.62 72 THR A O 1
ATOM 560 N N . VAL A 1 73 ? -5.441 13.835 6.541 1.00 94.88 73 VAL A N 1
ATOM 561 C CA . VAL A 1 73 ? -5.095 12.423 6.279 1.00 94.88 73 VAL A CA 1
ATOM 562 C C . VAL A 1 73 ? -6.152 11.740 5.404 1.00 94.88 73 VAL A C 1
ATOM 564 O O . VAL A 1 73 ? -5.800 10.929 4.555 1.00 94.88 73 VAL A O 1
ATOM 567 N N . GLN A 1 74 ? -7.434 12.089 5.573 1.00 95.62 74 GLN A N 1
ATOM 568 C CA . GLN A 1 74 ? -8.522 11.560 4.747 1.00 95.62 74 GLN A CA 1
ATOM 569 C C . GLN A 1 74 ? -8.350 11.957 3.275 1.00 95.62 74 GLN A C 1
ATOM 571 O O . GLN A 1 74 ? -8.398 11.098 2.401 1.00 95.62 74 GLN A O 1
ATOM 576 N N . GLU A 1 75 ? -8.089 13.234 3.002 1.00 96.19 75 GLU A N 1
ATOM 577 C CA . GLU A 1 75 ? -7.873 13.720 1.637 1.00 96.19 75 GLU A CA 1
ATOM 578 C C . GLU A 1 75 ? -6.606 13.117 1.023 1.00 96.19 75 GLU A C 1
ATOM 580 O O . GLU A 1 75 ? -6.629 12.703 -0.135 1.00 96.19 75 GLU A O 1
ATOM 585 N N . ARG A 1 76 ? -5.527 12.971 1.807 1.00 94.94 76 ARG A N 1
ATOM 586 C CA . ARG A 1 76 ? -4.290 12.314 1.351 1.00 94.94 76 ARG A CA 1
ATOM 587 C C . ARG A 1 76 ? -4.551 10.877 0.911 1.00 94.94 76 ARG A C 1
ATOM 589 O O . ARG A 1 76 ? -4.167 10.500 -0.192 1.00 94.94 76 ARG A O 1
ATOM 596 N N . VAL A 1 77 ? -5.244 10.072 1.721 1.00 95.50 77 VAL A N 1
ATOM 597 C CA . VAL A 1 77 ? -5.536 8.680 1.335 1.00 95.50 77 VAL A CA 1
ATOM 598 C C . VAL A 1 77 ? -6.523 8.575 0.166 1.00 95.50 77 VAL A C 1
ATOM 600 O O . VAL A 1 77 ? -6.497 7.587 -0.558 1.00 95.50 77 VAL A O 1
ATOM 603 N N . GLU A 1 78 ? -7.400 9.555 -0.040 1.00 94.44 78 GLU A N 1
ATOM 604 C CA . GLU A 1 78 ? -8.344 9.543 -1.164 1.00 94.44 78 GLU A CA 1
ATOM 605 C C . GLU A 1 78 ? -7.702 9.980 -2.483 1.00 94.44 78 GLU A C 1
ATOM 607 O O . GLU A 1 78 ? -8.061 9.463 -3.539 1.00 94.44 78 GLU A O 1
ATOM 612 N N . GLN A 1 79 ? -6.758 10.920 -2.435 1.00 95.25 79 GLN A N 1
ATOM 613 C CA . GLN A 1 79 ? -6.213 11.561 -3.633 1.00 95.25 79 GLN A CA 1
ATOM 614 C C . GLN A 1 79 ? -4.824 11.040 -4.020 1.00 95.25 79 GLN A C 1
ATOM 616 O O . GLN A 1 79 ? -4.471 11.043 -5.204 1.00 95.25 79 GLN A O 1
ATOM 621 N N . LEU A 1 80 ? -4.022 10.610 -3.041 1.00 96.19 80 LEU A N 1
ATOM 622 C CA . LEU A 1 80 ? -2.591 10.361 -3.236 1.00 96.19 80 LEU A CA 1
ATOM 623 C C . LEU A 1 80 ? -2.222 8.876 -3.265 1.00 96.19 80 LEU A C 1
ATOM 625 O O . LEU A 1 80 ? -1.274 8.519 -3.962 1.00 96.19 80 LEU A O 1
ATOM 629 N N . LEU A 1 81 ? -2.970 7.997 -2.585 1.00 96.56 81 LEU A N 1
ATOM 630 C CA . LEU A 1 81 ? -2.706 6.552 -2.624 1.00 96.56 81 LEU A CA 1
ATOM 631 C C . LEU A 1 81 ? -2.806 6.014 -4.060 1.00 96.56 81 LEU A C 1
ATOM 633 O O . LEU A 1 81 ? -3.798 6.220 -4.759 1.00 96.56 81 LEU A O 1
ATOM 637 N N . LEU A 1 82 ? -1.776 5.284 -4.484 1.00 96.31 82 LEU A N 1
ATOM 638 C CA . LEU A 1 82 ? -1.683 4.703 -5.821 1.00 96.31 82 LEU A CA 1
ATOM 639 C C . LEU A 1 82 ? -2.092 3.223 -5.788 1.00 96.31 82 LEU A C 1
ATOM 641 O O . LEU A 1 82 ? -1.501 2.457 -5.021 1.00 96.31 82 LEU A O 1
ATOM 645 N N . PRO A 1 83 ? -3.064 2.778 -6.604 1.00 95.94 83 PRO A N 1
ATOM 646 C CA . PRO A 1 83 ? -3.471 1.378 -6.634 1.00 95.94 83 PRO A CA 1
ATOM 647 C C . PRO A 1 83 ? -2.344 0.505 -7.200 1.00 95.94 83 PRO A C 1
ATOM 649 O O . PRO A 1 83 ? -1.718 0.844 -8.203 1.00 95.94 83 PRO A O 1
ATOM 652 N N . CYS A 1 84 ? -2.085 -0.626 -6.548 1.00 94.88 84 CYS A N 1
ATOM 653 C CA . CYS A 1 84 ? -1.002 -1.552 -6.891 1.00 94.88 84 CYS A CA 1
ATOM 654 C C . CYS A 1 84 ? -1.495 -2.967 -7.227 1.00 94.88 84 CYS A C 1
ATOM 656 O O . CYS A 1 84 ? -0.781 -3.708 -7.899 1.00 94.88 84 CYS A O 1
ATOM 658 N N . GLY A 1 85 ? -2.703 -3.329 -6.799 1.00 95.38 85 GLY A N 1
ATOM 659 C CA . GLY A 1 85 ? -3.358 -4.582 -7.161 1.00 95.38 85 GLY A CA 1
ATOM 660 C C . GLY A 1 85 ? -4.747 -4.681 -6.544 1.00 95.38 85 GLY A C 1
ATOM 661 O O . GLY A 1 85 ? -4.996 -4.106 -5.480 1.00 95.38 85 GLY A O 1
ATOM 662 N N . ASP A 1 86 ? -5.644 -5.407 -7.206 1.00 97.06 86 ASP A N 1
ATOM 663 C CA . ASP A 1 86 ? -7.011 -5.626 -6.704 1.00 97.06 86 ASP A CA 1
ATOM 664 C C . ASP A 1 86 ? -7.031 -6.531 -5.462 1.00 97.06 86 ASP A C 1
ATOM 666 O O . ASP A 1 86 ? -7.916 -6.422 -4.612 1.00 97.06 86 ASP A O 1
ATOM 670 N N . ASP A 1 87 ? -6.001 -7.365 -5.322 1.00 96.69 87 ASP A N 1
ATOM 671 C CA . ASP A 1 87 ? -5.672 -8.147 -4.141 1.00 96.69 87 ASP A CA 1
ATOM 672 C C . ASP A 1 87 ? -4.148 -8.368 -4.043 1.00 96.69 87 ASP A C 1
ATOM 674 O O . ASP A 1 87 ? -3.354 -7.838 -4.832 1.00 96.69 87 ASP A O 1
ATOM 678 N N . PHE A 1 88 ? -3.726 -9.132 -3.035 1.00 92.81 88 PHE A N 1
ATOM 679 C CA . PHE A 1 88 ? -2.313 -9.407 -2.793 1.00 92.81 88 PHE A CA 1
ATOM 680 C C . PHE A 1 88 ? -1.683 -10.311 -3.866 1.00 92.81 88 PHE A C 1
ATOM 682 O O . PHE A 1 88 ? -0.498 -10.160 -4.159 1.00 92.81 88 PHE A O 1
ATOM 689 N N . ASP A 1 89 ? -2.454 -11.205 -4.489 1.00 92.69 89 ASP A N 1
ATOM 690 C CA . ASP A 1 89 ? -1.956 -12.105 -5.533 1.00 92.69 89 ASP A CA 1
ATOM 691 C C . ASP A 1 89 ? -1.738 -11.353 -6.853 1.00 92.69 89 ASP A C 1
ATOM 693 O O . ASP A 1 89 ? -0.717 -11.547 -7.514 1.00 92.69 89 ASP A O 1
ATOM 697 N N . ASP A 1 90 ? -2.666 -10.470 -7.236 1.00 93.31 90 ASP A N 1
ATOM 698 C CA . ASP A 1 90 ? -2.511 -9.558 -8.374 1.00 93.31 90 ASP A CA 1
ATOM 699 C C . ASP A 1 90 ? -1.298 -8.643 -8.179 1.00 93.31 90 ASP A C 1
ATOM 701 O O . ASP A 1 90 ? -0.451 -8.531 -9.070 1.00 93.31 90 ASP A O 1
ATOM 705 N N . PHE A 1 91 ? -1.151 -8.072 -6.981 1.00 93.12 91 PHE A N 1
ATOM 706 C CA . PHE A 1 91 ? 0.024 -7.281 -6.629 1.00 93.12 91 PHE A CA 1
ATOM 707 C C . PHE A 1 91 ? 1.333 -8.075 -6.789 1.00 93.12 91 PHE A C 1
ATOM 709 O O . PHE A 1 91 ? 2.244 -7.631 -7.493 1.00 93.12 91 PHE A O 1
ATOM 716 N N . LEU A 1 92 ? 1.434 -9.261 -6.176 1.00 89.50 92 LEU A N 1
ATOM 717 C CA . LEU A 1 92 ? 2.642 -10.089 -6.242 1.00 89.50 92 LEU A CA 1
ATOM 718 C C . LEU A 1 92 ? 2.951 -10.550 -7.669 1.00 89.50 92 LEU A C 1
ATOM 720 O O . LEU A 1 92 ? 4.118 -10.581 -8.056 1.00 89.50 92 LEU A O 1
ATOM 724 N N . ARG A 1 93 ? 1.929 -10.861 -8.475 1.00 87.69 93 ARG A N 1
ATOM 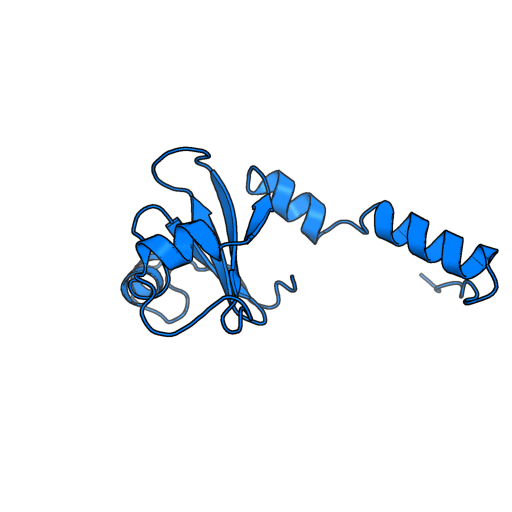725 C CA . ARG A 1 93 ? 2.102 -11.245 -9.883 1.00 87.69 93 ARG A CA 1
ATOM 726 C C . ARG A 1 93 ? 2.733 -10.120 -10.702 1.00 87.69 93 ARG A C 1
ATOM 728 O O . ARG A 1 93 ? 3.626 -10.388 -11.502 1.00 87.69 93 ARG A O 1
ATOM 735 N N . ARG A 1 94 ? 2.308 -8.872 -10.483 1.00 83.75 94 ARG A N 1
ATOM 736 C CA . ARG A 1 94 ? 2.890 -7.688 -11.141 1.00 83.75 94 ARG A CA 1
ATOM 737 C C . ARG A 1 94 ? 4.287 -7.357 -10.625 1.00 83.75 94 ARG A C 1
ATOM 739 O O . ARG A 1 94 ? 5.104 -6.854 -11.384 1.00 83.75 94 ARG A O 1
ATOM 746 N N . LEU A 1 95 ? 4.555 -7.633 -9.348 1.00 83.56 95 LEU A N 1
ATOM 747 C CA . LEU A 1 95 ? 5.861 -7.403 -8.734 1.00 83.56 95 LEU A CA 1
ATOM 748 C C . LEU A 1 95 ? 6.913 -8.421 -9.202 1.00 83.56 95 LEU A C 1
ATOM 750 O O . LEU A 1 95 ? 8.060 -8.054 -9.432 1.00 83.56 95 LEU A O 1
ATOM 754 N N . ALA A 1 96 ? 6.527 -9.694 -9.316 1.00 77.06 96 ALA A N 1
ATOM 755 C CA . ALA A 1 96 ? 7.415 -10.791 -9.697 1.00 77.06 96 ALA A CA 1
ATOM 756 C C . ALA A 1 96 ? 7.563 -10.960 -11.218 1.00 77.06 96 ALA A C 1
ATOM 758 O O . ALA A 1 96 ? 8.511 -11.595 -11.676 1.00 77.06 96 ALA A O 1
ATOM 759 N N . GLY A 1 97 ? 6.621 -10.439 -12.007 1.00 62.66 97 GLY A N 1
ATOM 760 C CA . GLY A 1 97 ? 6.647 -10.556 -13.459 1.00 62.66 97 GLY A CA 1
ATOM 761 C C . GLY A 1 97 ? 7.542 -9.508 -14.112 1.00 62.66 97 GLY A C 1
ATOM 762 O O . GLY A 1 97 ? 7.502 -8.340 -13.742 1.00 62.66 97 GLY A O 1
ATOM 763 N N . SER A 1 98 ? 8.281 -9.906 -15.152 1.00 59.66 98 SER A N 1
ATOM 764 C CA . SER A 1 98 ? 8.560 -9.010 -16.277 1.00 59.66 98 SER A CA 1
ATOM 765 C C . SER A 1 98 ? 7.201 -8.688 -16.901 1.00 59.66 98 SER A C 1
ATOM 767 O O . SER A 1 98 ? 6.625 -9.574 -17.533 1.00 59.66 98 SER A O 1
ATOM 769 N N . PRO A 1 99 ? 6.625 -7.494 -16.679 1.00 62.34 99 PRO A N 1
ATOM 770 C CA . PRO A 1 99 ? 5.347 -7.149 -17.280 1.00 62.34 99 PRO A CA 1
ATOM 771 C C . PRO A 1 99 ? 5.478 -7.350 -18.797 1.00 62.34 99 PRO A C 1
ATOM 773 O O . PRO A 1 99 ? 6.507 -6.941 -19.351 1.00 62.34 99 PRO A O 1
ATOM 776 N N . PRO A 1 100 ? 4.503 -7.971 -19.482 1.00 64.69 100 PRO A N 1
ATOM 777 C CA . PRO A 1 100 ? 4.545 -8.138 -20.937 1.00 64.69 100 PRO A CA 1
ATOM 778 C C . PRO A 1 100 ? 4.808 -6.816 -21.672 1.00 64.69 100 PRO A C 1
ATOM 780 O O . PRO A 1 100 ? 5.388 -6.783 -22.757 1.00 64.69 100 PRO A O 1
ATOM 783 N N . GLU A 1 101 ? 4.421 -5.700 -21.057 1.00 67.88 101 GLU A N 1
ATOM 784 C CA . GLU A 1 101 ? 4.690 -4.347 -21.518 1.00 67.88 101 GLU A CA 1
ATOM 785 C C . GLU A 1 101 ? 6.192 -4.023 -21.541 1.00 67.88 101 GLU A C 1
ATOM 787 O O . GLU A 1 101 ? 6.642 -3.375 -22.481 1.00 67.88 101 GLU A O 1
ATOM 792 N N . LEU A 1 102 ? 6.991 -4.490 -20.572 1.00 71.81 102 LEU A N 1
ATOM 793 C CA . LEU A 1 102 ? 8.451 -4.315 -20.590 1.00 71.81 102 LEU A CA 1
ATOM 794 C C . LEU A 1 102 ? 9.113 -5.164 -21.673 1.00 71.81 102 LEU A C 1
ATOM 796 O O . LEU A 1 102 ? 10.043 -4.685 -22.314 1.00 71.81 102 LEU A O 1
ATOM 800 N N . GLU A 1 103 ? 8.630 -6.385 -21.910 1.00 78.12 103 GLU A N 1
ATOM 801 C CA . GLU A 1 103 ? 9.107 -7.213 -23.025 1.00 78.12 103 GLU A CA 1
ATOM 802 C C . GLU A 1 103 ? 8.762 -6.559 -24.370 1.00 78.12 103 GLU A C 1
ATOM 804 O O . GLU A 1 103 ? 9.611 -6.440 -25.250 1.00 78.12 103 GLU A O 1
ATOM 809 N N . THR A 1 104 ? 7.544 -6.030 -24.498 1.00 81.62 104 THR A N 1
ATOM 810 C CA . THR A 1 104 ? 7.104 -5.285 -25.685 1.00 81.62 104 THR A CA 1
ATOM 811 C C . THR A 1 104 ? 7.961 -4.039 -25.913 1.00 81.62 104 THR A C 1
ATOM 813 O O . THR A 1 104 ? 8.420 -3.806 -27.028 1.00 81.62 104 THR A O 1
ATOM 816 N N . VAL A 1 105 ? 8.219 -3.244 -24.869 1.00 83.69 105 VAL A N 1
ATOM 817 C CA . VAL A 1 105 ? 9.082 -2.055 -24.957 1.00 83.69 105 VAL A CA 1
ATOM 818 C C . VAL A 1 105 ? 10.519 -2.446 -25.294 1.00 83.69 105 VAL A C 1
ATOM 820 O O . VAL A 1 105 ? 11.121 -1.813 -26.157 1.00 83.69 105 VAL A O 1
ATOM 823 N N . ALA A 1 106 ? 11.065 -3.491 -24.670 1.00 83.62 106 ALA A N 1
ATOM 824 C CA . ALA A 1 106 ? 12.406 -3.981 -24.970 1.00 83.62 106 ALA A CA 1
ATOM 825 C C . ALA A 1 106 ? 12.527 -4.416 -26.439 1.00 83.62 106 ALA A C 1
ATOM 827 O O . ALA A 1 106 ? 13.462 -3.995 -27.120 1.00 83.62 106 ALA A O 1
ATOM 828 N N . ASN A 1 107 ? 11.547 -5.165 -26.953 1.00 86.75 107 ASN A N 1
ATOM 829 C CA . ASN A 1 107 ? 11.498 -5.576 -28.356 1.00 86.75 107 ASN A CA 1
ATOM 830 C C . ASN A 1 107 ? 11.390 -4.367 -29.294 1.00 86.75 107 ASN A C 1
ATOM 832 O O . ASN A 1 107 ? 12.163 -4.270 -30.238 1.00 86.75 107 ASN A O 1
ATOM 836 N N . LEU A 1 108 ? 10.535 -3.383 -28.991 1.00 91.00 108 LEU A N 1
ATOM 837 C CA . LEU A 1 108 ? 10.437 -2.146 -29.779 1.00 91.00 108 LEU A CA 1
ATOM 838 C C . LEU A 1 108 ? 11.744 -1.341 -29.794 1.00 91.00 108 LEU A C 1
ATOM 840 O O . LEU A 1 108 ? 12.089 -0.748 -30.816 1.00 91.00 108 LEU A O 1
ATOM 844 N N . MET A 1 109 ? 12.481 -1.304 -28.681 1.00 92.81 109 MET A N 1
ATOM 845 C CA . MET A 1 109 ? 13.789 -0.644 -28.624 1.00 92.81 109 MET A CA 1
ATOM 846 C C . MET A 1 109 ? 14.834 -1.370 -29.482 1.00 92.81 109 MET A C 1
ATOM 848 O O . MET A 1 109 ? 15.662 -0.705 -30.105 1.00 92.81 109 MET A O 1
ATOM 852 N N . VAL A 1 110 ? 14.787 -2.706 -29.550 1.00 92.62 110 VAL A N 1
ATOM 853 C CA . VAL A 1 110 ? 15.668 -3.514 -30.410 1.00 92.62 110 VAL A CA 1
ATOM 854 C C . VAL A 1 110 ? 15.281 -3.380 -31.884 1.00 92.62 110 VAL A C 1
ATOM 856 O O . VAL A 1 110 ? 16.131 -3.043 -32.707 1.00 92.62 110 VAL A O 1
ATOM 859 N N . ASP A 1 111 ? 14.003 -3.556 -32.216 1.00 93.56 111 ASP A N 1
ATOM 860 C CA . ASP A 1 111 ? 13.478 -3.449 -33.583 1.00 93.56 111 ASP A CA 1
ATOM 861 C C . ASP A 1 111 ? 13.670 -2.039 -34.160 1.00 93.56 111 ASP A C 1
ATOM 863 O O . ASP A 1 111 ? 13.954 -1.870 -35.346 1.00 93.56 111 ASP A O 1
ATOM 867 N N . GLY A 1 112 ? 13.558 -1.013 -33.313 1.00 93.25 112 GLY A N 1
ATOM 868 C CA . GLY A 1 112 ? 13.824 0.380 -33.670 1.00 93.25 112 GLY A CA 1
ATOM 869 C C . GLY A 1 112 ? 15.311 0.732 -33.793 1.00 93.25 112 GLY A C 1
ATOM 870 O O . GLY A 1 112 ? 15.630 1.855 -34.180 1.00 93.25 112 GLY A O 1
ATOM 871 N N . GLY A 1 113 ? 16.224 -0.188 -33.462 1.00 90.94 113 GLY A N 1
ATOM 872 C CA . GLY A 1 113 ? 17.672 0.031 -33.515 1.00 90.94 113 GLY A CA 1
ATOM 873 C C . GLY A 1 113 ? 18.225 0.937 -32.408 1.00 90.94 113 GLY A C 1
ATOM 874 O O . GLY A 1 113 ? 19.357 1.407 -32.513 1.00 90.94 113 GLY A O 1
ATOM 875 N N . PHE A 1 114 ? 17.448 1.195 -31.353 1.00 90.69 114 PHE A N 1
ATOM 876 C CA . PHE A 1 114 ? 17.866 1.995 -30.196 1.00 90.69 114 PHE A CA 1
ATOM 877 C C . PHE A 1 114 ? 18.624 1.166 -29.148 1.00 90.69 114 PHE A C 1
ATOM 879 O O . PHE A 1 114 ? 19.365 1.723 -28.339 1.00 90.69 114 PHE A O 1
ATOM 886 N N . ALA A 1 115 ? 18.452 -0.156 -29.167 1.00 90.56 115 ALA A N 1
ATOM 887 C CA . ALA A 1 115 ? 19.146 -1.118 -28.320 1.00 90.56 115 ALA A CA 1
ATOM 888 C C . ALA A 1 115 ? 19.502 -2.384 -29.118 1.00 90.56 115 ALA A C 1
ATOM 890 O O . ALA A 1 115 ? 19.031 -2.583 -30.235 1.00 90.56 115 ALA A O 1
ATOM 891 N N . TYR A 1 116 ? 20.324 -3.261 -28.542 1.00 87.06 116 TYR A N 1
ATOM 892 C CA . TYR A 1 116 ? 20.594 -4.591 -29.087 1.00 87.06 116 TYR A CA 1
ATOM 893 C C . TYR A 1 116 ? 20.476 -5.640 -27.982 1.00 87.06 116 TYR A C 1
ATOM 895 O O . TYR A 1 116 ? 20.840 -5.389 -26.832 1.00 87.06 116 TYR A O 1
ATOM 903 N N . ALA A 1 117 ? 19.952 -6.814 -28.329 1.00 88.19 117 ALA A N 1
ATOM 904 C CA . ALA A 1 117 ? 19.826 -7.918 -27.389 1.00 88.19 117 ALA A CA 1
ATOM 905 C C . ALA A 1 117 ? 21.211 -8.489 -27.049 1.00 88.19 117 ALA A C 1
ATOM 907 O O . ALA A 1 117 ? 22.009 -8.780 -27.943 1.00 88.19 117 ALA A O 1
ATOM 908 N N . VAL A 1 118 ? 21.484 -8.669 -25.756 1.00 86.50 118 VAL A N 1
ATOM 909 C CA . VAL A 1 118 ? 22.694 -9.338 -25.267 1.00 86.50 118 VAL A CA 1
ATOM 910 C C . VAL A 1 118 ? 22.289 -10.711 -24.733 1.00 86.50 118 VAL A C 1
ATOM 912 O O . VAL A 1 118 ? 21.421 -10.771 -23.861 1.00 86.50 118 VAL A O 1
ATOM 915 N N . PRO A 1 119 ? 22.871 -11.813 -25.234 1.00 81.25 119 PRO A N 1
ATOM 916 C CA . PRO A 1 119 ? 22.609 -13.132 -24.678 1.00 81.25 119 PRO A CA 1
ATOM 917 C C . PRO A 1 119 ? 23.125 -13.193 -23.236 1.00 81.25 119 PRO A C 1
ATOM 919 O O . PRO A 1 119 ? 24.267 -12.827 -22.962 1.00 81.25 119 PRO A O 1
ATOM 922 N N . VAL A 1 120 ? 22.279 -13.651 -22.317 1.00 79.25 120 VAL A N 1
ATOM 923 C CA . VAL A 1 120 ? 22.673 -13.944 -20.936 1.00 79.25 120 VAL A CA 1
ATOM 924 C C . VAL A 1 120 ? 23.112 -15.404 -20.842 1.00 79.25 120 VAL A C 1
ATOM 926 O O . VAL A 1 120 ? 22.386 -16.296 -21.280 1.00 79.25 120 VAL A O 1
ATOM 929 N N . GLU A 1 121 ? 24.308 -15.652 -20.304 1.00 59.78 121 GLU A N 1
ATOM 930 C CA . GLU A 1 121 ? 24.712 -17.002 -19.894 1.00 59.78 121 GLU A CA 1
ATOM 931 C C . GLU A 1 121 ? 23.921 -17.378 -18.634 1.00 59.78 121 GLU A C 1
ATOM 933 O O . GLU A 1 121 ? 23.881 -16.605 -17.674 1.00 59.78 121 GLU A O 1
ATOM 938 N N . GLY A 1 122 ? 23.234 -18.522 -18.688 1.00 49.09 122 GLY A N 1
ATOM 939 C CA . GLY A 1 122 ? 22.443 -19.079 -17.586 1.00 49.09 122 GLY A CA 1
ATOM 940 C C . GLY A 1 122 ? 23.248 -20.011 -16.697 1.00 49.09 122 GLY A C 1
ATOM 941 O O . GLY A 1 122 ? 24.135 -20.712 -17.235 1.00 49.09 122 GLY A O 1
#

pLDDT: mean 91.13, std 9.09, range [49.09, 98.31]

Sequence (122 aa):
LLVDQPFFTVRDEAAVNDLVYVNKCLRDHLTKDYLGVAFVQGGILAVKVKGSALGSVWFCAYDDARDHDGLTVQERVEQLLLPCGDDFDDFLRRLAGSPPELETVANLMVDGGFAYAVPVEG